Protein AF-A0A2C6AGG9-F1 (afdb_monomer)

Solvent-accessible surface area (backbone atoms only — not comparable to full-atom values): 7979 Å² total; per-residue (Å²): 136,88,87,81,85,87,84,87,88,80,85,88,86,80,89,88,77,94,68,83,82,90,78,87,80,84,88,80,73,77,77,76,71,78,75,58,77,77,71,61,51,52,64,62,69,73,67,37,73,90,68,63,68,51,93,67,39,47,81,34,38,84,90,43,89,64,30,63,72,75,63,66,67,100,64,86,80,70,87,77,88,73,78,62,48,74,46,66,54,45,73,67,41,48,54,56,58,73,67,51,59,69,66,54,78,52,75,74,82,84,128

Radius of gyration: 29.91 Å; Cα contacts (8 Å, |Δi|>4): 60; chains: 1; bounding box: 83×39×53 Å

Sequence (111 aa):
MLPHAPFLPACLWLLLGLSAWPGLADALVAPRDGRGSNKTDLRSLLTDPARAWSANTSVLFPGSPGFADATERWTIFRPPTYRAAIRPGSDEDIRKVVRLPRRAARSRPDC

Structure (mmCIF, N/CA/C/O backbone):
data_AF-A0A2C6AGG9-F1
#
_entry.id   AF-A0A2C6AGG9-F1
#
loop_
_atom_site.group_PDB
_atom_site.id
_atom_site.type_symbol
_atom_site.label_atom_id
_atom_site.label_alt_id
_atom_site.label_comp_id
_atom_site.label_asym_id
_atom_site.label_entity_id
_atom_site.label_seq_id
_atom_site.pdbx_PDB_ins_code
_atom_site.Cartn_x
_atom_site.Cartn_y
_atom_site.Cartn_z
_atom_site.occupancy
_atom_site.B_iso_or_equiv
_atom_site.auth_seq_id
_atom_site.auth_comp_id
_atom_site.auth_asym_id
_atom_site.auth_atom_id
_atom_site.pdbx_PDB_model_num
ATOM 1 N N . MET A 1 1 ? -56.104 -0.848 28.879 1.00 37.16 1 MET A N 1
ATOM 2 C CA . MET A 1 1 ? -55.931 -1.524 27.575 1.00 37.16 1 MET A CA 1
ATOM 3 C C . MET A 1 1 ? -56.326 -0.538 26.481 1.00 37.16 1 MET A C 1
ATOM 5 O O . MET A 1 1 ? -57.334 0.135 26.631 1.00 37.16 1 MET A O 1
ATOM 9 N N . LEU A 1 2 ? -55.449 -0.375 25.493 1.00 44.22 2 LEU A N 1
ATOM 10 C CA . LEU A 1 2 ? -55.472 0.573 24.361 1.00 44.22 2 LEU A CA 1
ATOM 11 C C . LEU A 1 2 ? -56.330 -0.009 23.189 1.00 44.22 2 LEU A C 1
ATOM 13 O O . LEU A 1 2 ? -56.824 -1.124 23.338 1.00 44.22 2 LEU A O 1
ATOM 17 N N . PRO A 1 3 ? -56.547 0.689 22.052 1.00 64.44 3 PRO A N 1
ATOM 18 C CA . PRO A 1 3 ? -57.812 1.331 21.667 1.00 64.44 3 PRO A CA 1
ATOM 19 C C . PRO A 1 3 ? -58.367 0.830 20.317 1.00 64.44 3 PRO A C 1
ATOM 21 O O . PRO A 1 3 ? -57.621 0.247 19.535 1.00 64.44 3 PRO A O 1
ATOM 24 N N . HIS A 1 4 ? -59.598 1.201 19.948 1.00 36.41 4 HIS A N 1
ATOM 25 C CA . HIS A 1 4 ? -60.049 1.194 18.548 1.00 36.41 4 HIS A CA 1
ATOM 26 C C . HIS A 1 4 ? -60.684 2.549 18.186 1.00 36.41 4 HIS A C 1
ATOM 28 O O . HIS A 1 4 ? -61.595 3.024 18.856 1.00 36.41 4 HIS A O 1
ATOM 34 N N . ALA A 1 5 ? -60.127 3.168 17.142 1.00 52.09 5 ALA A N 1
ATOM 35 C CA . ALA A 1 5 ? -60.633 4.324 16.387 1.00 52.09 5 ALA A CA 1
ATOM 36 C C . ALA A 1 5 ? -61.914 3.903 15.583 1.00 52.09 5 ALA A C 1
ATOM 38 O O . ALA A 1 5 ? -62.403 2.812 15.883 1.00 52.09 5 ALA A O 1
ATOM 39 N N . PRO A 1 6 ? -62.432 4.577 14.514 1.00 63.31 6 PRO A N 1
ATOM 40 C CA . PRO A 1 6 ? -61.893 5.725 13.763 1.00 63.31 6 PRO A CA 1
ATOM 41 C C . PRO A 1 6 ? -62.943 6.644 13.050 1.00 63.31 6 PRO A C 1
ATOM 43 O O . PRO A 1 6 ? -64.150 6.484 13.180 1.00 63.31 6 PRO A O 1
ATOM 46 N N . PHE A 1 7 ? -62.404 7.546 12.215 1.00 43.66 7 PHE A N 1
ATOM 47 C CA . PHE A 1 7 ? -62.940 8.102 10.954 1.00 43.66 7 PHE A CA 1
ATOM 48 C C . PHE A 1 7 ? -63.818 9.371 10.949 1.00 43.66 7 PHE A C 1
ATOM 50 O O . PHE A 1 7 ? -64.989 9.389 11.309 1.00 43.66 7 PHE A O 1
ATOM 57 N N . LEU A 1 8 ? -63.198 10.419 10.388 1.00 49.91 8 LEU A N 1
ATOM 58 C CA . LEU A 1 8 ? -63.780 11.631 9.802 1.00 49.91 8 LEU A CA 1
ATOM 59 C C . LEU A 1 8 ? -64.603 11.312 8.541 1.00 49.91 8 LEU A C 1
ATOM 61 O O . LEU A 1 8 ? -64.247 10.386 7.806 1.00 49.91 8 LEU A O 1
ATOM 65 N N . PRO A 1 9 ? -65.578 12.173 8.196 1.00 55.00 9 PRO A N 1
ATOM 66 C CA . PRO A 1 9 ? -65.706 12.559 6.790 1.00 55.00 9 PRO A CA 1
ATOM 67 C C . PRO A 1 9 ? -66.117 14.030 6.587 1.00 55.00 9 PRO A C 1
ATOM 69 O O . PRO A 1 9 ? -66.990 14.548 7.273 1.00 55.00 9 PRO A O 1
ATOM 72 N N . ALA A 1 10 ? -65.538 14.680 5.579 1.00 45.50 10 ALA A N 1
ATOM 73 C CA . ALA A 1 10 ? -66.159 15.773 4.824 1.00 45.50 10 ALA A CA 1
ATOM 74 C C . ALA A 1 10 ? -65.321 15.973 3.552 1.00 45.50 10 ALA A C 1
ATOM 76 O O . ALA A 1 10 ? -64.131 16.254 3.622 1.00 45.50 10 ALA A O 1
ATOM 77 N N . CYS A 1 11 ? -65.861 15.582 2.399 1.00 40.84 11 CYS A N 1
ATOM 78 C CA . CYS A 1 11 ? -66.456 16.519 1.441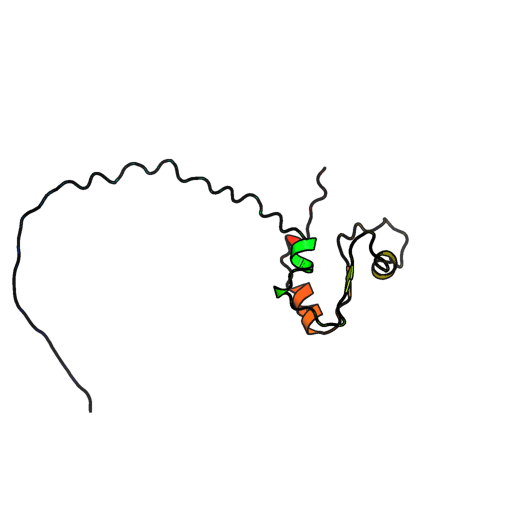 1.00 40.84 11 CYS A CA 1
ATOM 79 C C . CYS A 1 11 ? -65.399 17.450 0.820 1.00 40.84 11 CYS A C 1
ATOM 81 O O . CYS A 1 11 ? -64.847 18.321 1.472 1.00 40.84 11 CYS A O 1
ATOM 83 N N . LEU A 1 12 ? -65.037 17.237 -0.443 1.00 42.81 12 LEU A N 1
ATOM 84 C CA . LEU A 1 12 ? -65.810 17.699 -1.607 1.00 42.81 12 LEU A CA 1
ATOM 85 C C . LEU A 1 12 ? -65.078 18.900 -2.213 1.00 42.81 12 LEU A C 1
ATOM 87 O O . LEU A 1 12 ? -65.357 20.023 -1.831 1.00 42.81 12 LEU A O 1
ATOM 91 N N . TRP A 1 13 ? -64.193 18.660 -3.179 1.00 45.28 13 TRP A N 1
ATOM 92 C CA . TRP A 1 13 ? -63.974 19.597 -4.284 1.00 45.28 13 TRP A CA 1
ATOM 93 C C . TRP A 1 13 ? -63.674 18.794 -5.548 1.00 45.28 13 TRP A C 1
ATOM 95 O O . TRP A 1 13 ? -62.602 18.222 -5.731 1.00 45.28 13 TRP A O 1
ATOM 105 N N . LEU A 1 14 ? -64.707 18.704 -6.378 1.00 49.75 14 LEU A N 1
ATOM 106 C CA . LEU A 1 14 ? -64.703 18.181 -7.734 1.00 49.75 14 LEU A CA 1
ATOM 107 C C . LEU A 1 14 ? -64.317 19.335 -8.688 1.00 49.75 14 LEU A C 1
ATOM 109 O O . LEU A 1 14 ? -64.811 20.444 -8.514 1.00 49.75 14 LEU A O 1
ATOM 113 N N . LEU A 1 15 ? -63.542 19.009 -9.728 1.00 55.22 15 LEU A N 1
ATOM 114 C CA . LEU A 1 15 ? -63.471 19.653 -11.056 1.00 55.22 15 LEU A CA 1
ATOM 115 C C . LEU A 1 15 ? -62.972 21.106 -11.168 1.00 55.22 15 LEU A C 1
ATOM 117 O O . LEU A 1 15 ? -63.705 22.046 -10.888 1.00 55.22 15 LEU A O 1
ATOM 121 N N . LEU A 1 16 ? -61.785 21.270 -11.767 1.00 53.50 16 LEU A N 1
ATOM 122 C CA . LEU A 1 16 ? -61.527 22.055 -12.993 1.00 53.50 16 LEU A CA 1
ATOM 123 C C . LEU A 1 16 ? -60.009 22.168 -13.197 1.00 53.50 16 LEU A C 1
ATOM 125 O O . LEU A 1 16 ? -59.312 22.733 -12.361 1.00 53.50 16 LEU A O 1
ATOM 129 N N . GLY A 1 17 ? -59.495 21.650 -14.314 1.00 45.56 17 GLY A N 1
ATOM 130 C CA . GLY A 1 17 ? -58.100 21.888 -14.693 1.00 45.56 17 GLY A CA 1
ATOM 131 C C . GLY A 1 17 ? -57.448 20.778 -15.504 1.00 45.56 17 GLY A C 1
ATOM 132 O O . GLY A 1 17 ? -56.393 20.286 -15.119 1.00 45.56 17 GLY A O 1
ATOM 133 N N . LEU A 1 18 ? -58.035 20.403 -16.647 1.00 58.06 18 LEU A N 1
ATOM 134 C CA . LEU A 1 18 ? -57.217 19.908 -17.756 1.00 58.06 18 LEU A CA 1
ATOM 135 C C . LEU A 1 18 ? -56.310 21.060 -18.212 1.00 58.06 18 LEU A C 1
ATOM 137 O O . LEU A 1 18 ? -56.673 21.835 -19.092 1.00 5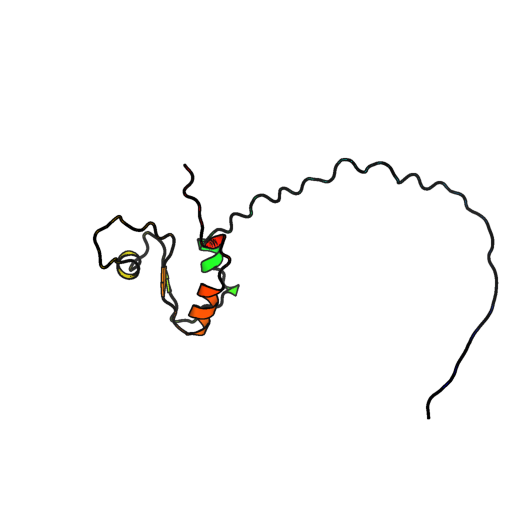8.06 18 LEU A O 1
ATOM 141 N N . SER A 1 19 ? -55.125 21.175 -17.628 1.00 53.50 19 SER A N 1
ATOM 142 C CA . SER A 1 19 ? -54.002 21.829 -18.287 1.00 53.50 19 SER A CA 1
ATOM 143 C C . SER A 1 19 ? -52.953 20.761 -18.536 1.00 53.50 19 SER A C 1
ATOM 145 O O . SER A 1 19 ? -52.310 20.272 -17.610 1.00 53.50 19 SER A O 1
ATOM 147 N N . ALA A 1 20 ? -52.896 20.370 -19.807 1.00 53.03 20 ALA A N 1
ATOM 148 C CA . ALA A 1 20 ? -51.856 19.614 -20.476 1.00 53.03 20 ALA A CA 1
ATOM 149 C C . ALA A 1 20 ? -50.541 19.513 -19.690 1.00 53.03 20 ALA A C 1
ATOM 151 O O . ALA A 1 20 ? -49.914 20.524 -19.379 1.00 53.03 20 ALA A O 1
ATOM 152 N N . TRP A 1 21 ? -50.093 18.283 -19.451 1.00 45.75 21 TRP A N 1
ATOM 153 C CA . TRP A 1 21 ? -48.713 18.005 -19.077 1.00 45.75 21 TRP A CA 1
ATOM 154 C C . TRP A 1 21 ? -47.943 17.660 -20.362 1.00 45.75 21 TRP A C 1
ATOM 156 O O . TRP A 1 21 ? -47.972 16.504 -20.790 1.00 45.75 21 TRP A O 1
ATOM 166 N N . PRO A 1 22 ? -47.284 18.611 -21.050 1.00 48.47 22 PRO A N 1
ATOM 167 C CA . PRO A 1 22 ? -46.288 18.255 -22.045 1.00 48.47 22 PRO A CA 1
ATOM 168 C C . PRO A 1 22 ? -45.031 17.855 -21.273 1.00 48.47 22 PRO A C 1
ATOM 170 O O . PRO A 1 22 ? -44.343 18.699 -20.708 1.00 48.47 22 PRO A O 1
ATOM 173 N N . GLY A 1 23 ? -44.747 16.561 -21.169 1.00 57.19 23 GLY A N 1
ATOM 174 C CA . GLY A 1 23 ? -43.564 16.141 -20.415 1.00 57.19 23 GLY A CA 1
ATOM 175 C C . GLY A 1 23 ? -43.114 14.705 -20.613 1.00 57.19 23 GLY A C 1
ATOM 176 O O . GLY A 1 23 ? -42.451 14.176 -19.731 1.00 57.19 23 GLY A O 1
ATOM 177 N N . LEU A 1 24 ? -43.476 14.057 -21.725 1.00 58.31 24 LEU A N 1
ATOM 178 C CA . LEU A 1 24 ? -43.164 12.637 -21.942 1.00 58.31 24 LEU A CA 1
ATOM 179 C C . LEU A 1 24 ? -42.298 12.346 -23.174 1.00 58.31 24 LEU A C 1
ATOM 181 O O . LEU A 1 24 ? -42.287 11.219 -23.654 1.00 58.31 24 LEU A O 1
ATOM 185 N N . ALA A 1 25 ? -41.531 13.310 -23.684 1.00 54.72 25 ALA A N 1
ATOM 186 C CA . ALA A 1 25 ? -40.582 12.999 -24.754 1.00 54.72 25 ALA A CA 1
ATOM 187 C C . ALA A 1 25 ? -39.401 13.972 -24.813 1.00 54.72 25 ALA A C 1
ATOM 189 O O . ALA A 1 25 ? -39.239 14.693 -25.785 1.00 54.72 25 ALA A O 1
ATOM 190 N N . ASP A 1 26 ? -38.544 13.944 -23.795 1.00 48.22 26 ASP A N 1
ATOM 191 C CA . ASP A 1 26 ? -37.123 14.234 -24.022 1.00 48.22 26 ASP A CA 1
ATOM 192 C C . ASP A 1 26 ? -36.267 13.231 -23.242 1.00 48.22 26 ASP A C 1
ATOM 194 O O . ASP A 1 26 ? -35.496 13.526 -22.333 1.00 48.22 26 ASP A O 1
ATOM 198 N N . ALA A 1 27 ? -36.521 11.961 -23.544 1.00 56.78 27 ALA A N 1
ATOM 199 C CA . ALA A 1 27 ? -35.795 10.827 -23.007 1.00 56.78 27 ALA A CA 1
ATOM 200 C C . ALA A 1 27 ? -34.720 10.376 -23.999 1.00 56.78 27 ALA A C 1
ATOM 202 O O . ALA A 1 27 ? -34.705 9.203 -24.341 1.00 56.78 27 ALA A O 1
ATOM 203 N N . LEU A 1 28 ? -33.849 11.260 -24.507 1.00 59.00 28 LEU A N 1
ATOM 204 C CA . LEU A 1 28 ? -32.760 10.825 -25.398 1.00 59.00 28 LEU A CA 1
ATOM 205 C C . LEU A 1 28 ? -31.431 11.584 -25.290 1.00 59.00 28 LEU A C 1
ATOM 207 O O . LEU A 1 28 ? -30.605 11.428 -26.175 1.00 59.00 28 LEU A O 1
ATOM 211 N N . VAL A 1 29 ? -31.113 12.288 -24.202 1.00 61.38 29 VAL A N 1
ATOM 212 C CA . VAL A 1 29 ? -29.697 12.563 -23.878 1.00 61.38 29 VAL A CA 1
ATOM 213 C C . VAL A 1 29 ? -29.509 12.552 -22.366 1.00 61.38 29 VAL A C 1
ATOM 215 O O . VAL A 1 29 ? -29.330 13.583 -21.726 1.00 61.38 29 VAL A O 1
ATOM 218 N N . ALA A 1 30 ? -29.522 11.360 -21.766 1.00 59.25 30 ALA A N 1
ATOM 219 C CA . ALA A 1 30 ? -28.791 11.214 -20.516 1.00 59.25 30 ALA A CA 1
ATOM 220 C C . ALA A 1 30 ? -27.328 11.570 -20.828 1.00 59.25 30 ALA A C 1
ATOM 222 O O . ALA A 1 30 ? -26.772 10.991 -21.775 1.00 59.25 30 ALA A O 1
ATOM 223 N N . PRO A 1 31 ? -26.678 12.477 -20.073 1.00 53.97 31 PRO A N 1
ATOM 224 C CA . PRO A 1 31 ? -25.233 12.489 -20.040 1.00 53.97 31 PRO A CA 1
ATOM 225 C C . PRO A 1 31 ? -24.848 11.050 -19.732 1.00 53.97 31 PRO A C 1
ATOM 227 O O . PRO A 1 31 ? -25.214 10.500 -18.690 1.00 53.97 31 PRO A O 1
ATOM 230 N N . ARG A 1 32 ? -24.172 10.389 -20.673 1.00 55.03 32 ARG A N 1
ATOM 231 C CA . ARG A 1 32 ? -23.345 9.263 -20.287 1.00 55.03 32 ARG A CA 1
ATOM 232 C C . ARG A 1 32 ? -22.346 9.898 -19.349 1.00 55.03 32 ARG A C 1
ATOM 234 O O . ARG A 1 32 ? -21.374 10.482 -19.820 1.00 55.03 32 ARG A O 1
ATOM 241 N N . ASP A 1 33 ? -22.641 9.843 -18.050 1.00 51.44 33 ASP A N 1
ATOM 242 C CA . ASP A 1 33 ? -21.641 10.020 -17.027 1.00 51.44 33 ASP A CA 1
ATOM 243 C C . ASP A 1 33 ? -20.491 9.180 -17.528 1.00 51.44 33 ASP A C 1
ATOM 245 O O . ASP A 1 33 ? -20.589 7.951 -17.660 1.00 51.44 33 ASP A O 1
ATOM 249 N N . GLY A 1 34 ? -19.427 9.877 -17.908 1.00 52.44 34 GLY A N 1
ATOM 250 C CA . GLY A 1 34 ? -18.124 9.294 -17.975 1.00 52.44 34 GLY A CA 1
ATOM 251 C C . GLY A 1 34 ? -17.876 8.776 -16.574 1.00 52.44 34 GLY A C 1
ATOM 252 O O . GLY A 1 34 ? -17.182 9.400 -15.780 1.00 52.44 34 GLY A O 1
ATOM 253 N N . ARG A 1 35 ? -18.368 7.566 -16.297 1.00 51.50 35 ARG A N 1
ATOM 254 C CA . ARG A 1 35 ? -17.687 6.583 -15.483 1.00 51.50 35 ARG A CA 1
ATOM 255 C C . ARG A 1 35 ? -16.400 6.292 -16.243 1.00 51.50 35 ARG A C 1
ATOM 257 O O . ARG A 1 35 ? -16.180 5.187 -16.734 1.00 51.50 35 ARG A O 1
ATOM 264 N N . GLY A 1 36 ? -15.550 7.320 -16.350 1.00 48.00 36 GLY A N 1
ATOM 265 C CA . GLY A 1 36 ? -14.133 7.160 -16.493 1.00 48.00 36 GLY A CA 1
ATOM 266 C C . GLY A 1 36 ? -13.819 6.091 -15.483 1.00 48.00 36 GLY A C 1
ATOM 267 O O . GLY A 1 36 ? -14.297 6.141 -14.341 1.00 48.00 36 GLY A O 1
ATOM 268 N N . SER A 1 37 ? -13.164 5.032 -15.946 1.00 54.84 37 SER A N 1
ATOM 269 C CA . SER A 1 37 ? -12.634 4.056 -15.023 1.00 54.84 37 SER A CA 1
ATOM 270 C C . SER A 1 37 ? -11.894 4.886 -13.989 1.00 54.84 37 SER A C 1
ATOM 272 O O . SER A 1 37 ? -10.897 5.524 -14.331 1.00 54.84 37 SER A O 1
ATOM 274 N N . ASN A 1 38 ? -12.443 4.992 -12.782 1.00 56.94 38 ASN A N 1
ATOM 275 C CA . ASN A 1 38 ? -11.762 5.653 -11.697 1.00 56.94 38 ASN A CA 1
ATOM 276 C C . ASN A 1 38 ? -10.636 4.660 -11.419 1.00 56.94 38 ASN A C 1
ATOM 278 O O . ASN A 1 38 ? -10.842 3.653 -10.737 1.00 56.94 38 ASN A O 1
ATOM 282 N N . LYS A 1 39 ? -9.536 4.795 -12.177 1.00 61.66 39 LYS A N 1
ATOM 283 C CA . LYS A 1 39 ? -8.351 3.949 -12.118 1.00 61.66 39 LYS A CA 1
ATOM 284 C C . LYS A 1 39 ? -7.808 4.337 -10.763 1.00 61.66 39 LYS A C 1
ATOM 286 O O . LYS A 1 39 ? -7.123 5.341 -10.650 1.00 61.66 39 LYS A O 1
ATOM 291 N N . THR A 1 40 ? -8.302 3.651 -9.734 1.00 69.81 40 THR A N 1
ATOM 292 C CA . THR A 1 40 ? -7.997 3.959 -8.348 1.00 69.81 40 THR A CA 1
ATOM 293 C C . THR A 1 40 ? -6.490 3.937 -8.252 1.00 69.81 40 THR A C 1
ATOM 295 O O . THR A 1 40 ? -5.883 2.873 -8.404 1.00 69.81 40 THR A O 1
ATOM 298 N N . ASP A 1 41 ? -5.898 5.118 -8.114 1.00 86.44 41 ASP A N 1
ATOM 299 C CA . ASP A 1 41 ? -4.462 5.232 -7.999 1.00 86.44 41 ASP A CA 1
ATOM 300 C C . ASP A 1 41 ? -4.058 4.489 -6.728 1.00 86.44 41 ASP A C 1
ATOM 302 O O . ASP A 1 41 ? -4.516 4.805 -5.626 1.00 86.44 41 ASP A O 1
ATOM 306 N N . LEU A 1 42 ? -3.248 3.443 -6.897 1.00 87.50 42 LEU A N 1
ATOM 307 C CA . LEU A 1 42 ? -2.838 2.588 -5.792 1.00 87.50 42 LEU A CA 1
ATOM 308 C C . LEU A 1 42 ? -2.104 3.412 -4.736 1.00 87.50 42 LEU A C 1
ATOM 310 O O . LEU A 1 42 ? -2.275 3.157 -3.548 1.00 87.50 42 LEU A O 1
ATOM 314 N N . ARG A 1 43 ? -1.312 4.401 -5.165 1.00 91.19 43 ARG A N 1
ATOM 315 C CA . ARG A 1 43 ? -0.558 5.246 -4.247 1.00 91.19 43 ARG A CA 1
ATOM 316 C C . ARG A 1 43 ? -1.505 6.052 -3.371 1.00 91.19 43 ARG A C 1
ATOM 318 O O . ARG A 1 43 ? -1.451 5.888 -2.158 1.00 91.19 43 ARG A O 1
ATOM 325 N N . SER A 1 44 ? -2.431 6.785 -3.985 1.00 91.69 44 SER A N 1
ATOM 326 C CA . SER A 1 44 ? -3.467 7.544 -3.278 1.00 91.69 44 SER A CA 1
ATOM 327 C C . SER A 1 44 ? -4.286 6.671 -2.320 1.00 91.69 44 SER A C 1
ATOM 329 O O . SER A 1 44 ? -4.487 7.041 -1.170 1.00 91.69 44 SER A O 1
ATOM 331 N N . LEU A 1 45 ? -4.695 5.470 -2.744 1.00 91.81 45 LEU A N 1
ATOM 332 C CA . LEU A 1 45 ? -5.478 4.553 -1.910 1.00 91.81 45 LEU A CA 1
ATOM 333 C C . LEU A 1 45 ? -4.697 3.987 -0.707 1.00 91.81 45 LEU A C 1
ATOM 335 O O . LEU A 1 45 ? -5.297 3.669 0.323 1.00 91.81 45 LEU A O 1
ATOM 339 N N . LEU A 1 46 ? -3.379 3.804 -0.829 1.00 93.25 46 LEU A N 1
ATOM 340 C CA . LEU A 1 46 ? -2.546 3.288 0.261 1.00 93.25 46 LEU A CA 1
ATOM 341 C C . LEU A 1 46 ? -2.078 4.385 1.221 1.00 93.25 46 LEU A C 1
ATOM 343 O O . LEU A 1 46 ? -1.784 4.070 2.371 1.00 93.25 46 LEU A O 1
ATOM 347 N N . THR A 1 47 ? -2.015 5.641 0.778 1.00 93.94 47 THR A N 1
ATOM 348 C CA . THR A 1 47 ? -1.612 6.788 1.610 1.00 93.94 47 THR A CA 1
ATOM 349 C C . THR A 1 47 ? -2.791 7.591 2.158 1.00 93.94 47 THR A C 1
ATOM 351 O O . THR A 1 47 ? -2.569 8.590 2.834 1.00 93.94 47 THR A O 1
ATOM 354 N N . ASP A 1 48 ? -4.027 7.184 1.865 1.00 93.75 48 ASP A N 1
ATOM 355 C CA . ASP A 1 48 ? -5.236 7.840 2.362 1.00 93.75 48 ASP A CA 1
ATOM 356 C C . ASP A 1 48 ? -5.267 7.838 3.907 1.00 93.75 48 ASP A C 1
ATOM 358 O O . ASP A 1 48 ? -5.249 6.758 4.513 1.00 93.75 48 ASP A O 1
ATOM 362 N N . PRO A 1 49 ? -5.349 9.010 4.568 1.00 93.31 49 PRO A N 1
ATOM 363 C CA . PRO A 1 49 ? -5.486 9.099 6.020 1.00 93.31 49 PRO A CA 1
ATOM 364 C C . PRO A 1 49 ? -6.679 8.312 6.577 1.00 93.31 49 PRO A C 1
ATOM 366 O O . PRO A 1 49 ? -6.589 7.774 7.681 1.00 93.31 49 PRO A O 1
ATOM 369 N N . ALA A 1 50 ? -7.766 8.165 5.809 1.00 93.19 50 ALA A N 1
ATOM 370 C CA . ALA A 1 50 ? -8.943 7.384 6.198 1.00 93.19 50 ALA A CA 1
ATOM 371 C C . ALA A 1 50 ? -8.622 5.899 6.431 1.00 93.19 50 ALA A C 1
ATOM 373 O O . ALA A 1 50 ? -9.381 5.178 7.081 1.00 93.19 50 ALA A O 1
ATOM 374 N N . ARG A 1 51 ? -7.480 5.424 5.924 1.00 92.00 51 ARG A N 1
ATOM 375 C CA . ARG A 1 51 ? -7.010 4.059 6.139 1.00 92.00 51 ARG A CA 1
ATOM 376 C C . ARG A 1 51 ? -6.545 3.805 7.570 1.00 92.00 51 ARG A C 1
ATOM 378 O O . ARG A 1 51 ? -6.593 2.654 8.021 1.00 92.00 51 ARG A O 1
ATOM 385 N N . ALA A 1 52 ? -6.114 4.867 8.256 1.00 95.25 52 ALA A N 1
ATOM 386 C CA . ALA A 1 52 ? -5.678 4.855 9.646 1.00 95.25 52 ALA A CA 1
ATOM 387 C C . ALA A 1 52 ? -4.747 3.668 9.946 1.00 95.25 52 ALA A C 1
ATOM 389 O O . ALA A 1 52 ? -5.066 2.804 10.767 1.00 95.25 52 ALA A O 1
ATOM 390 N N . TRP A 1 53 ? -3.645 3.558 9.199 1.00 96.62 53 TRP A N 1
ATOM 391 C CA . TRP A 1 53 ? -2.611 2.562 9.476 1.00 96.62 53 TRP A CA 1
ATOM 392 C C . TRP A 1 53 ? -2.059 2.742 10.894 1.00 96.62 53 TRP A C 1
ATOM 394 O O . TRP A 1 53 ? -1.986 3.869 11.387 1.00 96.62 53 TRP A O 1
ATOM 404 N N . SER A 1 54 ? -1.658 1.654 11.555 1.00 97.19 54 SER A N 1
ATOM 405 C CA . SER A 1 54 ? -0.948 1.789 12.833 1.00 97.19 54 SER A CA 1
ATOM 406 C C . SER A 1 54 ? 0.364 2.563 12.662 1.00 97.19 54 SER A C 1
ATOM 408 O O . SER A 1 54 ? 0.974 2.537 11.593 1.00 97.19 54 SER A O 1
ATOM 410 N N . ALA A 1 55 ? 0.841 3.202 13.734 1.00 96.00 55 ALA A N 1
ATOM 411 C CA . ALA A 1 55 ? 2.082 3.985 13.718 1.00 96.00 55 ALA A CA 1
ATOM 412 C C . ALA A 1 55 ? 3.322 3.175 13.283 1.00 96.00 55 ALA A C 1
ATOM 414 O O . ALA A 1 55 ? 4.267 3.739 12.742 1.00 96.00 55 ALA A O 1
ATOM 415 N N . ASN A 1 56 ? 3.298 1.852 13.476 1.00 96.31 56 ASN A N 1
ATOM 416 C CA . ASN A 1 56 ? 4.383 0.945 1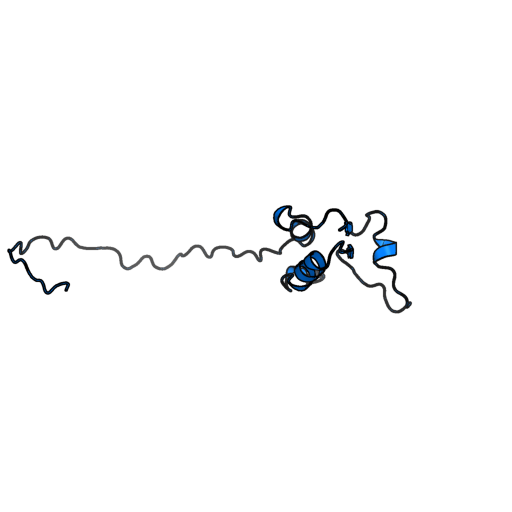3.095 1.00 96.31 56 ASN A CA 1
ATOM 417 C C . ASN A 1 56 ? 4.239 0.392 11.666 1.00 96.31 56 ASN A C 1
ATOM 419 O O . ASN A 1 56 ? 5.069 -0.402 11.225 1.00 96.31 56 ASN A O 1
ATOM 423 N N . THR A 1 57 ? 3.185 0.773 10.941 1.00 96.69 57 THR A N 1
ATOM 424 C CA . THR A 1 57 ? 2.993 0.356 9.552 1.00 96.69 57 THR A CA 1
ATOM 425 C C . THR A 1 57 ? 3.782 1.254 8.618 1.00 96.69 57 THR A C 1
ATOM 427 O O . THR A 1 57 ? 3.689 2.477 8.685 1.00 96.69 57 THR A O 1
ATOM 430 N N . SER A 1 58 ? 4.503 0.646 7.679 1.00 95.94 58 SER A N 1
ATOM 431 C CA . SER A 1 58 ? 5.153 1.380 6.592 1.00 95.94 58 SER A CA 1
ATOM 432 C C . SER A 1 58 ? 4.595 0.967 5.237 1.00 95.94 58 SER A C 1
ATOM 434 O O . SER A 1 58 ? 4.384 -0.216 4.962 1.00 95.94 58 SER A O 1
ATOM 436 N N . VAL A 1 59 ? 4.358 1.966 4.388 1.00 95.94 59 VAL A N 1
ATOM 437 C CA . VAL A 1 59 ? 3.994 1.800 2.980 1.00 95.94 59 VAL A CA 1
ATOM 438 C C . VAL A 1 59 ? 5.160 2.319 2.150 1.00 95.94 59 VAL A C 1
ATOM 440 O O . VAL A 1 59 ? 5.514 3.494 2.223 1.00 95.94 59 VAL A O 1
ATOM 443 N N . LEU A 1 60 ? 5.770 1.430 1.380 1.00 96.06 60 LEU A N 1
ATOM 444 C CA . LEU A 1 60 ? 6.973 1.678 0.598 1.00 96.06 60 LEU A CA 1
ATOM 445 C C . LEU A 1 60 ? 6.625 1.628 -0.890 1.00 96.06 60 LEU A C 1
ATOM 447 O O . LEU A 1 60 ? 5.833 0.790 -1.330 1.00 96.06 60 LEU A O 1
ATOM 451 N N . PHE A 1 61 ? 7.248 2.502 -1.673 1.00 95.31 61 PHE A N 1
ATOM 452 C CA . PHE A 1 61 ? 7.043 2.596 -3.118 1.00 95.31 61 PHE A CA 1
ATOM 453 C C . PHE A 1 61 ? 8.379 2.436 -3.851 1.00 95.31 61 PHE A C 1
ATOM 455 O O . PHE A 1 61 ? 9.429 2.691 -3.260 1.00 95.31 61 PHE A O 1
ATOM 462 N N . PRO A 1 62 ? 8.376 2.051 -5.139 1.00 93.94 62 PRO A N 1
ATOM 463 C CA . PRO A 1 62 ? 9.601 2.005 -5.929 1.00 93.94 62 PRO A CA 1
ATOM 464 C C . PRO A 1 62 ? 10.402 3.312 -5.812 1.00 93.94 62 PRO A C 1
ATOM 466 O O . PRO A 1 62 ? 9.854 4.397 -6.004 1.00 93.94 62 PRO A O 1
ATOM 469 N N . GLY A 1 63 ? 11.686 3.199 -5.464 1.00 92.25 63 GLY A N 1
ATOM 470 C CA . GLY A 1 63 ? 12.590 4.335 -5.247 1.00 92.25 63 GLY A CA 1
ATOM 471 C C . GLY A 1 63 ? 12.657 4.867 -3.809 1.00 92.25 63 GLY A C 1
ATOM 472 O O . GLY A 1 63 ? 13.549 5.658 -3.518 1.00 92.25 63 GLY A O 1
ATOM 473 N N . SER A 1 64 ? 11.778 4.440 -2.891 1.00 93.06 64 SER A N 1
ATOM 474 C CA . SER A 1 64 ? 11.918 4.794 -1.472 1.00 93.06 64 SER A CA 1
ATOM 475 C C . SER A 1 64 ? 12.967 3.919 -0.768 1.00 93.06 64 SER A C 1
ATOM 477 O O . SER A 1 64 ? 13.088 2.734 -1.105 1.00 93.06 64 SER A O 1
ATOM 479 N N . PRO A 1 65 ? 13.671 4.440 0.257 1.00 94.81 65 PRO A N 1
ATOM 480 C CA . PRO A 1 65 ? 14.562 3.635 1.091 1.00 94.81 65 PRO A CA 1
ATOM 481 C C . PRO A 1 65 ? 13.853 2.394 1.654 1.00 94.81 65 PRO A C 1
ATOM 483 O O . PRO A 1 65 ? 12.685 2.463 2.038 1.00 94.81 65 PRO A O 1
ATOM 486 N N . GLY A 1 66 ? 14.542 1.251 1.668 1.00 92.31 66 GLY A N 1
ATOM 487 C CA . GLY A 1 66 ? 14.020 -0.017 2.192 1.00 92.31 66 GLY A CA 1
ATOM 488 C C . GLY A 1 66 ? 12.973 -0.724 1.319 1.00 92.31 66 GLY A C 1
ATOM 489 O O . GLY A 1 66 ? 12.524 -1.807 1.685 1.00 92.31 6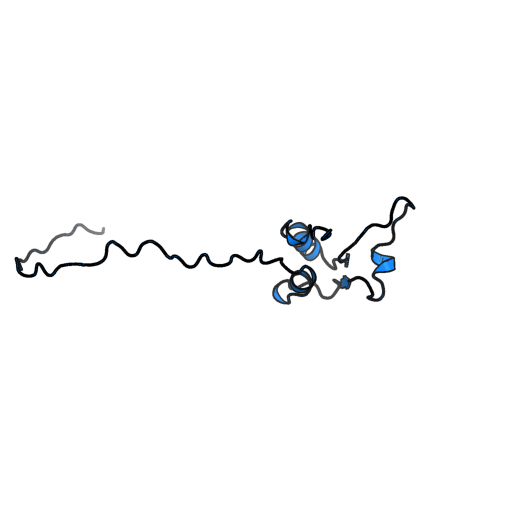6 GLY A O 1
ATOM 490 N N . PHE A 1 67 ? 12.573 -0.163 0.167 1.00 94.25 67 PHE A N 1
ATOM 491 C CA . PHE A 1 67 ? 11.662 -0.855 -0.758 1.00 94.25 67 PHE A CA 1
ATOM 492 C C . PHE A 1 67 ? 12.304 -2.109 -1.357 1.00 94.25 67 PHE A C 1
ATOM 494 O O . PHE A 1 67 ? 11.647 -3.145 -1.440 1.00 94.25 67 PHE A O 1
ATOM 501 N N . ALA A 1 68 ? 13.577 -2.022 -1.757 1.00 91.25 68 ALA A N 1
ATOM 502 C CA . ALA A 1 68 ? 14.324 -3.153 -2.304 1.00 91.25 68 ALA A CA 1
ATOM 503 C C . ALA A 1 68 ? 14.398 -4.300 -1.285 1.00 91.25 68 ALA A C 1
ATOM 505 O O . ALA A 1 68 ? 13.968 -5.404 -1.593 1.00 91.25 68 ALA A O 1
ATOM 506 N N . ASP A 1 69 ? 14.799 -3.997 -0.050 1.00 92.56 69 ASP A N 1
ATOM 507 C CA . ASP A 1 69 ? 14.884 -4.973 1.044 1.00 92.56 69 ASP A CA 1
ATOM 508 C C . ASP A 1 69 ? 13.516 -5.599 1.355 1.00 92.56 69 ASP A C 1
ATOM 510 O O . ASP A 1 69 ? 13.381 -6.811 1.495 1.00 92.56 69 ASP A O 1
ATOM 514 N N . ALA A 1 70 ? 12.453 -4.785 1.404 1.00 91.50 70 ALA A N 1
ATOM 515 C CA . ALA A 1 70 ? 11.095 -5.267 1.666 1.00 91.50 70 ALA A CA 1
ATOM 516 C C . ALA A 1 70 ? 10.515 -6.133 0.534 1.00 91.50 70 ALA A C 1
ATOM 518 O O . ALA A 1 70 ? 9.495 -6.796 0.729 1.00 91.50 70 ALA A O 1
ATOM 519 N N . THR A 1 71 ? 11.119 -6.096 -0.653 1.00 91.75 71 THR A N 1
ATOM 520 C CA . THR A 1 71 ? 10.666 -6.826 -1.842 1.00 91.75 71 THR A CA 1
ATOM 521 C C . THR A 1 71 ? 11.684 -7.844 -2.342 1.00 91.75 71 THR A C 1
ATOM 523 O O . THR A 1 71 ? 11.497 -8.431 -3.414 1.00 91.75 71 THR A O 1
ATOM 526 N N . GLU A 1 72 ? 12.734 -8.085 -1.559 1.00 88.38 72 GLU A N 1
ATOM 527 C CA . GLU A 1 72 ? 13.782 -9.027 -1.900 1.00 88.38 72 GLU A CA 1
ATOM 528 C C . GLU A 1 72 ? 13.197 -10.431 -2.079 1.00 88.38 72 GLU A C 1
ATOM 530 O O . GLU A 1 72 ? 12.393 -10.930 -1.287 1.00 88.38 72 GLU A O 1
ATOM 535 N N . ARG A 1 73 ? 13.578 -11.072 -3.183 1.00 82.94 73 ARG A N 1
ATOM 536 C CA . ARG A 1 73 ? 13.124 -12.414 -3.535 1.00 82.94 73 ARG A CA 1
ATOM 537 C C . ARG A 1 73 ? 14.213 -13.415 -3.168 1.00 82.94 73 ARG A C 1
ATOM 539 O O . ARG A 1 73 ? 15.362 -13.235 -3.540 1.00 82.94 73 ARG A O 1
ATOM 546 N N . TRP A 1 74 ? 13.831 -14.545 -2.579 1.00 83.69 74 TRP A N 1
ATOM 547 C CA . TRP A 1 74 ? 14.755 -15.653 -2.283 1.00 83.69 74 TRP A CA 1
ATOM 548 C C . TRP A 1 74 ? 15.206 -16.471 -3.512 1.00 83.69 74 TRP A C 1
ATOM 550 O O . TRP A 1 74 ? 15.960 -17.427 -3.375 1.00 83.69 74 TRP A O 1
ATOM 560 N N . THR A 1 75 ? 14.723 -16.159 -4.720 1.00 80.50 75 THR A N 1
ATOM 561 C CA . THR A 1 75 ? 14.999 -16.914 -5.957 1.00 80.50 75 THR A CA 1
ATOM 562 C C . THR A 1 75 ? 15.221 -15.981 -7.148 1.00 80.50 75 THR A C 1
ATOM 564 O O . THR A 1 75 ? 14.705 -14.869 -7.182 1.00 80.50 75 THR A O 1
ATOM 567 N N . ILE A 1 76 ? 15.975 -16.443 -8.150 1.00 71.19 76 ILE A N 1
ATOM 568 C CA . ILE A 1 76 ? 16.500 -15.615 -9.259 1.00 71.19 76 ILE A CA 1
ATOM 569 C C . ILE A 1 76 ? 15.516 -15.532 -10.449 1.00 71.19 76 ILE A C 1
ATOM 571 O O . ILE A 1 76 ? 15.714 -14.782 -11.403 1.00 71.19 76 ILE A O 1
ATOM 575 N N . PHE A 1 77 ? 14.425 -16.303 -10.437 1.00 72.88 77 PHE A N 1
ATOM 576 C CA . PHE A 1 77 ? 13.546 -16.390 -11.603 1.00 72.88 77 PHE A CA 1
ATOM 577 C C . PHE A 1 77 ? 12.626 -15.164 -11.735 1.00 72.88 77 PHE A C 1
ATOM 579 O O . PHE A 1 77 ? 11.667 -15.030 -10.978 1.00 72.88 77 PHE A O 1
ATOM 586 N N . ARG A 1 78 ? 12.931 -14.325 -12.742 1.00 70.94 78 ARG A N 1
ATOM 587 C CA . ARG A 1 78 ? 12.288 -13.065 -13.177 1.00 70.94 78 ARG A CA 1
ATOM 588 C C . ARG A 1 78 ? 11.984 -12.046 -12.060 1.00 70.94 78 ARG A C 1
ATOM 590 O O . ARG A 1 78 ? 11.200 -12.331 -11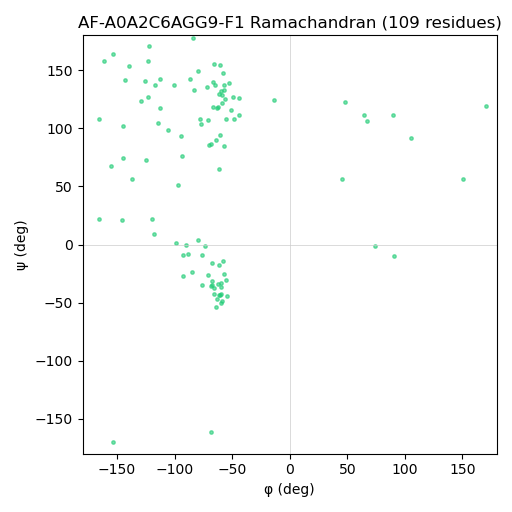.151 1.00 70.94 78 ARG A O 1
ATOM 597 N N . PRO A 1 79 ? 12.507 -10.807 -12.166 1.00 68.50 79 PRO A N 1
ATOM 598 C CA . PRO A 1 79 ? 12.200 -9.758 -11.204 1.00 68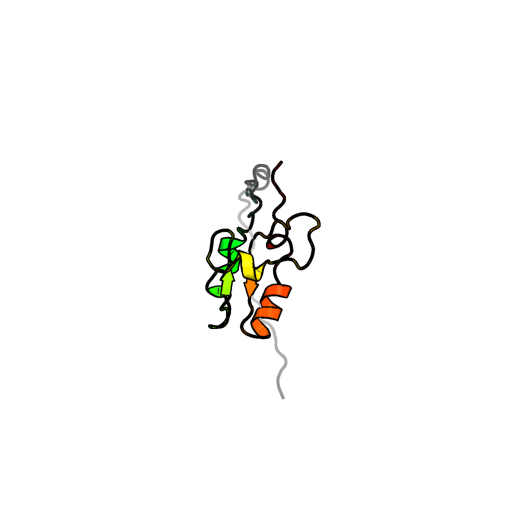.50 79 PRO A CA 1
ATOM 599 C C . PRO A 1 79 ? 10.682 -9.527 -11.102 1.00 68.50 79 PRO A C 1
ATOM 601 O O . PRO A 1 79 ? 10.022 -9.304 -12.121 1.00 68.50 79 PRO A O 1
ATOM 604 N N . PRO A 1 80 ? 10.097 -9.601 -9.898 1.00 78.69 80 PRO A N 1
ATOM 605 C CA . PRO A 1 80 ? 8.709 -9.222 -9.691 1.00 78.69 80 PRO A CA 1
ATOM 606 C C . PRO A 1 80 ? 8.533 -7.719 -9.916 1.00 78.69 80 PRO A C 1
ATOM 608 O O . PRO A 1 80 ? 9.342 -6.910 -9.472 1.00 78.69 80 PRO A O 1
ATOM 611 N N . THR A 1 81 ? 7.433 -7.329 -10.553 1.00 86.94 81 THR A N 1
ATOM 612 C CA . THR A 1 81 ? 7.067 -5.917 -10.723 1.00 86.94 81 THR A CA 1
ATOM 613 C C . THR A 1 81 ? 6.142 -5.479 -9.590 1.00 86.94 81 THR A C 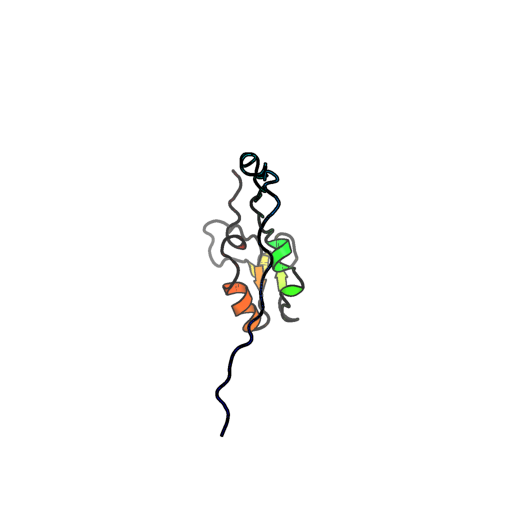1
ATOM 615 O O . THR A 1 81 ? 4.923 -5.382 -9.767 1.00 86.94 81 THR A O 1
ATOM 618 N N . TYR A 1 82 ? 6.701 -5.255 -8.400 1.00 90.44 82 TYR A N 1
ATOM 619 C CA . TYR A 1 82 ? 5.933 -4.724 -7.272 1.00 90.44 82 TYR A CA 1
ATOM 620 C C . TYR A 1 82 ? 5.603 -3.245 -7.487 1.00 90.44 82 TYR A C 1
ATOM 622 O O . TYR A 1 82 ? 6.450 -2.449 -7.884 1.00 90.44 82 TYR A O 1
ATOM 630 N N . ARG A 1 83 ? 4.352 -2.866 -7.211 1.00 91.56 83 ARG A N 1
ATOM 631 C CA . ARG A 1 83 ? 3.889 -1.469 -7.297 1.00 91.56 83 ARG A CA 1
ATOM 632 C C . ARG A 1 83 ? 4.000 -0.727 -5.964 1.00 91.56 83 ARG A C 1
ATOM 634 O O . ARG A 1 83 ? 4.120 0.492 -5.959 1.00 91.56 83 ARG A O 1
ATOM 641 N N . ALA A 1 84 ? 3.933 -1.468 -4.864 1.00 93.88 84 ALA A N 1
ATOM 642 C CA . ALA A 1 84 ? 4.068 -0.999 -3.493 1.00 93.88 84 ALA A CA 1
ATOM 643 C C . ALA A 1 84 ? 4.388 -2.204 -2.593 1.00 93.88 84 ALA A C 1
ATOM 645 O O . ALA A 1 84 ? 4.067 -3.341 -2.950 1.00 93.88 84 ALA A O 1
ATOM 646 N N . ALA A 1 85 ? 4.973 -1.944 -1.429 1.00 94.88 85 ALA A N 1
ATOM 647 C CA . ALA A 1 85 ? 5.142 -2.907 -0.350 1.00 94.88 85 ALA A CA 1
ATOM 648 C C . ALA A 1 85 ? 4.542 -2.320 0.930 1.00 94.88 85 ALA A C 1
ATOM 650 O O . ALA A 1 85 ? 4.654 -1.123 1.180 1.00 94.88 85 ALA A O 1
ATOM 651 N N . ILE A 1 86 ? 3.881 -3.151 1.730 1.00 95.62 86 ILE A N 1
ATOM 652 C CA . ILE A 1 86 ? 3.307 -2.743 3.014 1.00 95.62 86 ILE A CA 1
ATOM 653 C C . ILE A 1 86 ? 3.909 -3.658 4.066 1.00 95.62 86 ILE A C 1
ATOM 655 O O . ILE A 1 86 ? 3.842 -4.877 3.914 1.00 95.62 86 ILE A O 1
ATOM 659 N N . ARG A 1 87 ? 4.483 -3.079 5.120 1.00 95.56 87 ARG A N 1
ATOM 660 C CA . ARG A 1 87 ? 4.924 -3.800 6.318 1.00 95.56 87 ARG A CA 1
ATOM 661 C C . ARG A 1 87 ? 3.916 -3.485 7.424 1.00 95.56 87 ARG A C 1
ATOM 663 O O . ARG A 1 87 ? 3.983 -2.386 7.973 1.00 95.56 87 ARG A O 1
ATOM 670 N N . PRO A 1 88 ? 2.945 -4.375 7.691 1.00 96.38 88 PRO A N 1
ATOM 671 C CA . PRO A 1 88 ? 1.908 -4.137 8.689 1.00 96.38 88 PRO A CA 1
ATOM 672 C C . PRO A 1 88 ? 2.508 -4.051 10.093 1.00 96.38 88 PRO A C 1
ATOM 674 O O . PRO A 1 88 ? 3.351 -4.870 10.451 1.00 96.38 88 PRO A O 1
ATOM 677 N N . GLY A 1 89 ? 2.050 -3.084 10.886 1.00 96.81 89 GLY A N 1
ATOM 678 C CA . GLY A 1 89 ? 2.431 -2.945 12.294 1.00 96.81 89 GLY A CA 1
ATOM 679 C C . GLY A 1 89 ? 1.485 -3.653 13.270 1.00 96.81 89 GLY A C 1
ATOM 680 O O . GLY A 1 89 ? 1.788 -3.729 14.458 1.00 96.81 89 GLY A O 1
ATOM 681 N N . SER A 1 90 ? 0.337 -4.145 12.790 1.00 97.56 90 SER A N 1
ATOM 682 C CA . SER A 1 90 ? -0.682 -4.820 13.600 1.00 97.56 90 SER A CA 1
ATOM 683 C C . SER A 1 90 ? -1.527 -5.803 12.782 1.00 97.56 90 SER A C 1
ATOM 685 O O . SER A 1 90 ? -1.610 -5.705 11.554 1.00 97.56 90 SER A O 1
ATOM 687 N N . ASP A 1 91 ? -2.237 -6.699 13.471 1.00 97.44 91 ASP A N 1
ATOM 688 C CA . ASP A 1 91 ? -3.190 -7.633 12.853 1.00 97.44 91 ASP A CA 1
ATOM 689 C C . ASP A 1 91 ? -4.325 -6.920 12.113 1.00 97.44 91 ASP A C 1
ATOM 691 O O . ASP A 1 91 ? -4.821 -7.396 11.088 1.00 97.44 91 ASP A O 1
ATOM 695 N N . GLU A 1 92 ? -4.743 -5.759 12.613 1.00 96.81 92 GLU A N 1
ATOM 696 C CA . GLU A 1 92 ? -5.795 -4.980 11.973 1.00 96.81 92 GLU A CA 1
ATOM 697 C C . GLU A 1 92 ? -5.319 -4.407 10.632 1.00 96.81 92 GLU A C 1
ATOM 699 O O . GLU A 1 92 ? -6.066 -4.406 9.651 1.00 96.81 92 GLU A O 1
ATOM 704 N N . ASP A 1 93 ? -4.048 -4.019 10.533 1.00 96.69 93 ASP A N 1
ATOM 705 C CA . ASP A 1 93 ? -3.466 -3.582 9.264 1.00 96.69 93 ASP A CA 1
ATOM 706 C C . ASP A 1 93 ? -3.402 -4.732 8.253 1.00 96.69 93 ASP A C 1
ATOM 708 O O . ASP A 1 93 ? -3.729 -4.532 7.081 1.00 96.69 93 ASP A O 1
ATOM 712 N N . ILE A 1 94 ? -3.102 -5.958 8.696 1.00 96.12 94 ILE A N 1
ATOM 713 C CA . ILE A 1 94 ? -3.157 -7.153 7.837 1.00 96.12 94 ILE A CA 1
ATOM 714 C C . ILE A 1 94 ? -4.572 -7.338 7.274 1.00 96.12 94 ILE A C 1
ATOM 716 O O . ILE A 1 94 ? -4.748 -7.485 6.060 1.00 96.12 94 ILE A O 1
ATOM 720 N N . ARG A 1 95 ? -5.605 -7.266 8.125 1.00 96.19 95 ARG A N 1
ATOM 721 C CA . ARG A 1 95 ? -7.010 -7.388 7.692 1.00 96.19 95 ARG A CA 1
ATOM 722 C C . ARG A 1 95 ? -7.384 -6.308 6.681 1.00 96.19 95 ARG A C 1
ATOM 724 O O . ARG A 1 95 ? -8.024 -6.610 5.672 1.00 96.19 95 ARG A O 1
ATOM 731 N N . LYS A 1 96 ? -6.961 -5.063 6.914 1.00 94.38 96 LYS A N 1
ATOM 732 C CA . LYS A 1 96 ? -7.169 -3.949 5.979 1.00 94.38 96 LYS A CA 1
ATOM 733 C C . LYS A 1 96 ? -6.495 -4.207 4.635 1.00 94.38 96 LYS A C 1
ATOM 735 O O . LYS A 1 96 ? -7.106 -3.917 3.608 1.00 94.38 96 LYS A O 1
ATOM 740 N N . VAL A 1 97 ? -5.261 -4.714 4.609 1.00 93.25 97 VAL A N 1
ATOM 741 C CA . VAL A 1 97 ? -4.542 -5.029 3.361 1.00 93.25 97 VAL A CA 1
ATOM 742 C C . VAL A 1 97 ? -5.267 -6.127 2.585 1.00 93.25 97 VAL A C 1
ATOM 744 O O . VAL A 1 97 ? -5.530 -5.964 1.396 1.00 93.25 97 VAL A O 1
ATOM 747 N N . VAL A 1 98 ? -5.668 -7.210 3.253 1.00 92.19 98 VAL A N 1
ATOM 748 C CA . VAL A 1 98 ? -6.368 -8.340 2.614 1.00 92.19 98 VAL A CA 1
ATOM 749 C C . VAL A 1 98 ? -7.718 -7.920 2.023 1.00 92.19 98 VAL A C 1
ATOM 751 O O . VAL A 1 98 ? -8.119 -8.417 0.971 1.00 92.19 98 VAL A O 1
ATOM 754 N N . ARG A 1 99 ? -8.411 -6.968 2.659 1.00 91.62 99 ARG A N 1
ATOM 755 C CA . ARG A 1 99 ? -9.706 -6.438 2.198 1.00 91.62 99 ARG A CA 1
ATOM 756 C C . ARG A 1 99 ? -9.594 -5.397 1.078 1.00 91.62 99 ARG A C 1
ATOM 758 O O . ARG A 1 99 ? -10.613 -4.845 0.665 1.00 91.62 99 ARG A O 1
ATOM 765 N N . LEU A 1 100 ? -8.393 -5.121 0.562 1.00 88.56 100 LEU A N 1
ATOM 766 C CA . LEU A 1 100 ? -8.217 -4.208 -0.567 1.00 88.56 100 LEU A CA 1
ATOM 767 C C . LEU A 1 100 ? -9.023 -4.652 -1.796 1.00 88.56 100 LEU A C 1
ATOM 769 O O . LEU A 1 100 ? -9.000 -5.829 -2.170 1.00 88.56 100 LEU A O 1
ATOM 773 N N . PRO A 1 101 ? -9.687 -3.718 -2.501 1.00 80.81 101 PRO A N 1
ATOM 774 C CA . PRO A 1 101 ? -10.391 -4.056 -3.724 1.00 80.81 101 PRO A CA 1
ATOM 775 C C . PRO A 1 101 ? -9.405 -4.587 -4.773 1.00 80.81 101 PRO A C 1
ATOM 777 O O . PRO A 1 101 ? -8.410 -3.947 -5.111 1.00 80.81 101 PRO A O 1
ATOM 780 N N . ARG A 1 102 ? -9.720 -5.744 -5.373 1.00 73.38 102 ARG A N 1
ATOM 781 C CA . ARG A 1 102 ? -8.863 -6.432 -6.365 1.00 73.38 102 ARG A CA 1
ATOM 782 C C . ARG A 1 102 ? -8.522 -5.605 -7.613 1.00 73.38 102 ARG A C 1
ATOM 784 O O . ARG A 1 102 ? -7.671 -6.019 -8.398 1.00 73.38 102 ARG A O 1
ATOM 791 N N . ARG A 1 103 ? -9.230 -4.497 -7.854 1.00 64.62 103 ARG A N 1
ATOM 792 C CA . ARG A 1 103 ? -8.928 -3.551 -8.940 1.00 64.62 103 ARG A CA 1
ATOM 793 C C . ARG A 1 103 ? -7.721 -2.673 -8.605 1.00 64.62 103 ARG A C 1
ATOM 795 O O . ARG A 1 103 ? -6.917 -2.435 -9.492 1.00 64.62 103 ARG A O 1
ATOM 802 N N . ALA A 1 104 ? -7.532 -2.309 -7.335 1.00 60.31 104 ALA A N 1
ATOM 803 C CA . ALA A 1 104 ? -6.319 -1.634 -6.873 1.00 60.31 104 ALA A CA 1
ATOM 804 C C . ALA A 1 104 ? -5.091 -2.564 -6.953 1.00 60.31 104 ALA A C 1
ATOM 806 O O . ALA A 1 104 ? -4.003 -2.133 -7.315 1.00 60.31 104 ALA A O 1
ATOM 807 N N . ALA A 1 105 ? -5.279 -3.867 -6.710 1.00 58.56 105 ALA A N 1
ATOM 808 C CA . ALA A 1 105 ? -4.212 -4.872 -6.794 1.00 58.56 105 ALA A CA 1
ATOM 809 C C . ALA A 1 105 ? -3.813 -5.271 -8.234 1.00 58.56 105 ALA A C 1
ATOM 811 O O . ALA A 1 105 ? -2.842 -6.000 -8.422 1.00 58.56 105 ALA A O 1
ATOM 812 N N . ARG A 1 106 ? -4.557 -4.832 -9.260 1.00 59.16 106 ARG A N 1
ATOM 813 C CA . ARG A 1 106 ? -4.317 -5.167 -10.673 1.00 59.16 106 ARG A CA 1
ATOM 814 C C . ARG A 1 106 ? -4.175 -3.899 -11.505 1.00 59.16 106 ARG A C 1
ATOM 816 O O . ARG A 1 106 ? -5.054 -3.575 -12.300 1.00 59.16 106 ARG A O 1
ATOM 823 N N . SER A 1 107 ? -3.058 -3.193 -11.358 1.00 55.31 107 SER A N 1
ATOM 824 C CA . SER A 1 107 ? -2.644 -2.269 -12.413 1.00 55.31 107 SER A CA 1
ATOM 825 C C . SER A 1 107 ? -2.175 -3.102 -13.606 1.00 55.31 107 SER A C 1
ATOM 827 O O . SER A 1 107 ? -1.138 -3.764 -13.557 1.00 55.31 107 SER A O 1
ATOM 829 N N . ARG A 1 108 ? -2.991 -3.138 -14.666 1.00 54.69 108 ARG A N 1
ATOM 830 C CA . ARG A 1 108 ? -2.576 -3.712 -15.950 1.00 54.69 108 ARG A CA 1
ATOM 831 C C . ARG A 1 108 ? -1.310 -2.976 -16.414 1.00 54.69 108 ARG A C 1
ATOM 833 O O . ARG A 1 108 ? -1.285 -1.750 -16.299 1.00 54.69 108 ARG A O 1
ATOM 840 N N . PRO A 1 109 ? -0.258 -3.680 -16.865 1.00 50.22 109 PRO A N 1
ATOM 841 C CA . PRO A 1 109 ? 0.794 -3.024 -17.623 1.00 50.22 109 PRO A CA 1
ATOM 842 C C . PRO A 1 109 ? 0.142 -2.496 -18.903 1.00 50.22 109 PRO A C 1
ATOM 844 O O . PRO A 1 109 ? -0.458 -3.269 -19.648 1.00 50.22 109 PRO A O 1
ATOM 847 N N . ASP A 1 110 ? 0.155 -1.177 -19.075 1.00 52.31 110 ASP A N 1
ATOM 848 C CA . ASP A 1 110 ? -0.248 -0.547 -20.326 1.00 52.31 110 ASP A CA 1
ATOM 849 C C . ASP A 1 110 ? 0.810 -0.972 -21.374 1.00 52.31 110 ASP A C 1
ATOM 851 O O . ASP A 1 110 ? 2.008 -0.792 -21.135 1.00 52.31 110 ASP A O 1
ATOM 855 N N . CYS A 1 111 ? 0.370 -1.678 -22.425 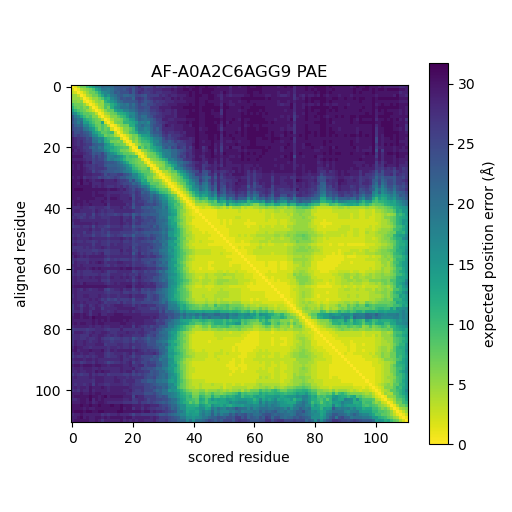1.00 44.59 11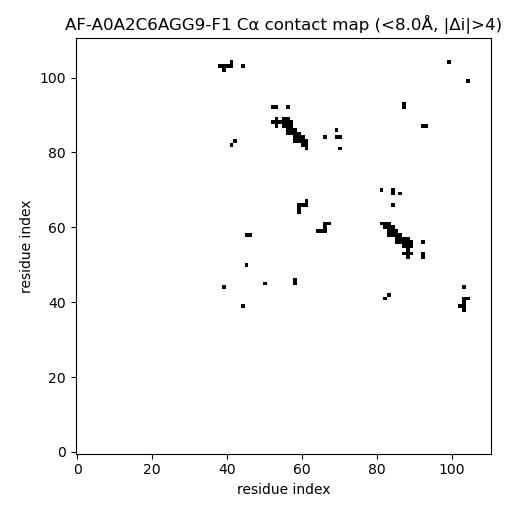1 CYS A N 1
ATOM 856 C CA . CYS A 1 111 ? 1.186 -2.063 -23.583 1.00 44.59 111 CYS A CA 1
ATOM 857 C C . CYS A 1 111 ? 1.398 -0.869 -24.510 1.00 44.59 111 CYS A C 1
ATOM 859 O O . CYS A 1 111 ? 0.436 -0.078 -24.652 1.00 44.59 111 CYS A O 1
#

Foldseek 3Di:
DDDDDDDDDDDDDDDDDPDDDPDDPPPPDDPPPPPVVPLPALVCVVPPVVLVAPPPKDKAAPPDPCQCVQLPDPDDPDRDPDGIGMDGPDPVNVVSVVPDDVSSVDPDPDD

Mean predicted aligned error: 16.69 Å

Secondary structure (DSSP, 8-state):
-----------------------S---S-------------HHHHHH-GGG---TT-EEE-TTSTTHHHHT--SS-SS----S-EEE-SSHHHHHHHHTS-TTTT--PPP-

pLDDT: mean 74.1, std 20.13, range [36.41, 97.56]